Protein AF-A0A8T4D4K8-F1 (afdb_monomer_lite)

Foldseek 3Di:
DVVVVVVVVVVVVVVVPPPPVVVVVVVVVVVVVVVVVVVVVLVVLLVVLLVVLVVVCVVVVDNVVSVVSSVVSSVVSVVVVD

Structure (mmCIF, N/CA/C/O backbone):
data_AF-A0A8T4D4K8-F1
#
_entry.id   AF-A0A8T4D4K8-F1
#
loop_
_atom_site.group_PDB
_atom_site.id
_atom_site.type_symbol
_atom_site.label_atom_id
_atom_site.label_alt_id
_atom_site.label_comp_id
_atom_site.label_asym_id
_atom_site.label_entity_id
_atom_site.label_seq_id
_atom_site.pdbx_PDB_ins_code
_atom_site.Cartn_x
_atom_site.Cartn_y
_atom_site.Cartn_z
_atom_site.occupancy
_atom_site.B_iso_or_equiv
_atom_site.auth_seq_id
_atom_site.auth_comp_id
_atom_site.auth_asym_id
_atom_site.auth_atom_id
_atom_site.pdbx_PDB_model_num
ATOM 1 N N . MET A 1 1 ? 34.005 8.131 -51.745 1.00 69.19 1 MET A N 1
ATOM 2 C CA . MET A 1 1 ? 33.805 8.658 -50.373 1.00 69.19 1 MET A CA 1
ATOM 3 C C . MET A 1 1 ? 32.332 8.560 -49.977 1.00 69.19 1 MET A C 1
ATOM 5 O O . MET A 1 1 ? 32.042 8.271 -48.826 1.00 69.19 1 MET A O 1
ATOM 9 N N . ASP A 1 2 ? 31.420 8.689 -50.943 1.00 84.12 2 ASP A N 1
ATOM 10 C CA . ASP A 1 2 ? 29.961 8.636 -50.757 1.00 84.12 2 ASP A CA 1
ATOM 11 C C . ASP A 1 2 ? 29.419 7.252 -50.356 1.00 84.12 2 ASP A C 1
ATOM 13 O O . ASP A 1 2 ? 28.539 7.160 -49.507 1.00 84.12 2 ASP A O 1
ATOM 17 N N . GLU A 1 3 ? 29.992 6.162 -50.878 1.00 90.19 3 GLU A N 1
ATOM 18 C CA . GLU A 1 3 ? 29.598 4.789 -50.504 1.00 90.19 3 GLU A CA 1
ATOM 19 C C . GLU A 1 3 ? 29.891 4.464 -49.030 1.00 90.19 3 GLU A C 1
ATOM 21 O O . GLU A 1 3 ? 29.110 3.785 -48.365 1.00 90.19 3 GLU A O 1
ATOM 26 N N . LEU A 1 4 ? 30.994 4.995 -48.491 1.00 85.88 4 LEU A N 1
ATOM 27 C CA . LEU A 1 4 ? 31.365 4.838 -47.083 1.00 85.88 4 LEU A CA 1
ATOM 28 C C . LEU A 1 4 ? 30.348 5.564 -46.188 1.00 85.88 4 LEU A C 1
ATOM 30 O O . LEU A 1 4 ? 29.874 5.008 -45.199 1.00 85.88 4 LEU A O 1
ATOM 34 N N . LEU A 1 5 ? 29.956 6.783 -46.572 1.00 86.38 5 LEU A N 1
ATOM 35 C CA . LEU A 1 5 ? 28.929 7.545 -45.862 1.00 86.38 5 LEU A CA 1
ATOM 36 C C . LEU A 1 5 ? 27.579 6.816 -45.878 1.00 86.38 5 LEU A C 1
ATOM 38 O O . LEU A 1 5 ? 26.940 6.718 -44.833 1.00 86.38 5 LEU A O 1
ATOM 42 N N . ALA A 1 6 ? 27.177 6.240 -47.015 1.00 88.56 6 ALA A N 1
ATOM 43 C CA . ALA A 1 6 ? 25.951 5.446 -47.115 1.00 88.56 6 ALA A CA 1
ATOM 44 C C . ALA A 1 6 ? 25.962 4.235 -46.165 1.00 88.56 6 ALA A C 1
ATOM 46 O O . ALA A 1 6 ? 24.954 3.947 -45.519 1.00 88.56 6 ALA A O 1
ATOM 47 N N . LEU A 1 7 ? 27.111 3.570 -46.020 1.00 88.06 7 LEU A N 1
ATOM 48 C CA . LEU A 1 7 ? 27.275 2.437 -45.108 1.00 88.06 7 LEU A CA 1
ATOM 49 C C . LEU A 1 7 ? 27.175 2.874 -43.636 1.00 88.06 7 LEU A C 1
ATOM 51 O O . LEU A 1 7 ? 26.526 2.198 -42.841 1.00 88.06 7 LEU A O 1
ATOM 55 N N . ILE A 1 8 ? 27.727 4.037 -43.278 1.00 87.44 8 ILE A N 1
ATOM 56 C CA . ILE A 1 8 ? 27.608 4.608 -41.925 1.00 87.44 8 ILE A CA 1
ATOM 57 C C . ILE A 1 8 ? 26.151 4.948 -41.589 1.00 87.44 8 ILE A C 1
ATOM 59 O O . ILE A 1 8 ? 25.680 4.592 -40.509 1.00 87.44 8 ILE A O 1
ATOM 63 N N . TYR A 1 9 ? 25.419 5.591 -42.505 1.00 86.25 9 TYR A N 1
ATOM 64 C CA . TYR A 1 9 ? 24.003 5.911 -42.291 1.00 86.25 9 TYR A CA 1
ATOM 65 C C . TYR A 1 9 ? 23.128 4.654 -42.211 1.00 86.25 9 TYR A C 1
ATOM 67 O O . TYR A 1 9 ? 22.224 4.600 -41.379 1.00 86.25 9 TYR A O 1
ATOM 75 N N . ALA A 1 10 ? 23.421 3.626 -43.013 1.00 86.19 10 ALA A N 1
ATOM 76 C CA . ALA A 1 10 ? 22.721 2.344 -42.946 1.00 86.19 10 ALA A CA 1
ATOM 77 C C . ALA A 1 10 ? 22.940 1.641 -41.598 1.00 86.19 10 ALA A C 1
ATOM 79 O O . ALA A 1 10 ? 21.990 1.133 -41.011 1.00 86.19 10 ALA A O 1
ATOM 80 N N . VAL A 1 11 ? 24.169 1.656 -41.073 1.00 83.38 11 VAL A N 1
ATOM 81 C CA . VAL A 1 11 ? 24.486 1.084 -39.757 1.00 83.38 11 VAL A CA 1
ATOM 82 C C . VAL A 1 11 ? 23.801 1.867 -38.632 1.00 83.38 11 VAL A C 1
ATOM 84 O O . VAL A 1 11 ? 23.196 1.252 -37.759 1.00 83.38 11 VAL A O 1
ATOM 87 N N . LEU A 1 12 ? 23.821 3.203 -38.669 1.00 81.31 12 LEU A N 1
ATOM 88 C CA . LEU A 1 12 ? 23.128 4.053 -37.688 1.00 81.31 12 LEU A CA 1
ATOM 89 C C . LEU A 1 12 ? 21.606 3.840 -37.680 1.00 81.31 12 LEU A C 1
ATOM 91 O O . LEU A 1 12 ? 21.019 3.737 -36.605 1.00 81.31 12 LEU A O 1
ATOM 95 N N . GLY A 1 13 ? 20.974 3.700 -38.851 1.00 78.56 13 GLY A N 1
ATOM 96 C CA . GLY A 1 13 ? 19.529 3.461 -38.958 1.00 78.56 13 GLY A CA 1
ATOM 97 C C . GLY A 1 13 ? 19.066 2.134 -38.341 1.00 78.56 13 GLY A C 1
ATOM 98 O O . GLY A 1 13 ? 17.944 2.038 -37.844 1.00 78.56 13 GLY A O 1
ATOM 99 N N . ILE A 1 14 ? 19.937 1.119 -38.297 1.00 75.62 14 ILE A N 1
ATOM 100 C CA . ILE A 1 14 ? 19.643 -0.162 -37.631 1.00 75.62 14 ILE A CA 1
ATOM 101 C C . ILE A 1 14 ? 19.540 0.024 -36.109 1.00 75.62 14 ILE A C 1
ATOM 103 O O . ILE A 1 14 ? 18.694 -0.601 -35.472 1.00 75.62 14 ILE A O 1
ATOM 107 N N . PHE A 1 15 ? 20.353 0.903 -35.516 1.00 68.50 15 PHE A N 1
ATOM 108 C CA . PHE A 1 15 ? 20.324 1.160 -34.072 1.00 68.50 15 PHE A CA 1
ATOM 109 C C . PHE A 1 15 ? 19.109 1.988 -33.635 1.00 68.50 15 PHE A C 1
ATOM 111 O O . PHE A 1 15 ? 18.582 1.750 -32.549 1.00 68.50 15 PHE A O 1
ATOM 118 N N . ASP A 1 16 ? 18.620 2.885 -34.495 1.00 73.56 16 ASP A N 1
ATOM 119 C CA . ASP A 1 16 ? 17.393 3.669 -34.267 1.00 73.56 16 ASP A CA 1
ATOM 120 C C . ASP A 1 16 ? 16.115 2.808 -34.347 1.00 73.56 16 ASP A C 1
ATOM 122 O O . ASP A 1 16 ? 15.053 3.186 -33.858 1.00 73.56 16 ASP A O 1
ATOM 126 N N . SER A 1 17 ? 16.223 1.611 -34.937 1.00 68.06 17 SER A N 1
ATOM 127 C CA . SER A 1 17 ? 15.119 0.656 -35.090 1.00 68.06 17 SER A CA 1
ATOM 128 C C . SER A 1 17 ? 14.836 -0.165 -33.827 1.00 68.06 17 SER A C 1
ATOM 130 O O . SER A 1 17 ? 13.855 -0.907 -33.800 1.00 68.06 17 SER A O 1
ATOM 132 N N . ILE A 1 18 ? 15.678 -0.081 -32.789 1.00 71.44 18 ILE A N 1
ATOM 133 C CA . ILE A 1 18 ? 15.397 -0.717 -31.498 1.00 71.44 18 ILE A CA 1
ATOM 134 C C . ILE A 1 18 ? 14.376 0.158 -30.765 1.00 71.44 18 ILE A C 1
ATOM 136 O O . ILE A 1 18 ? 14.720 1.280 -30.385 1.00 71.44 18 ILE A O 1
ATOM 140 N N . PRO A 1 19 ? 13.139 -0.318 -30.525 1.00 72.00 19 PRO A N 1
ATOM 141 C CA . PRO A 1 19 ? 12.120 0.468 -29.845 1.00 72.00 19 PRO A CA 1
ATOM 142 C C . PRO A 1 19 ? 12.485 0.600 -28.362 1.00 72.00 19 PRO A C 1
ATOM 144 O O . PRO A 1 19 ? 12.033 -0.151 -27.502 1.00 72.00 19 PRO A O 1
ATOM 147 N N . GLN A 1 20 ? 13.326 1.585 -28.043 1.00 74.56 20 GLN A N 1
ATOM 148 C CA . GLN A 1 20 ? 13.712 1.934 -26.670 1.00 74.56 20 GLN A CA 1
ATOM 149 C C . GLN A 1 20 ? 12.480 2.225 -25.797 1.00 74.56 20 GLN A C 1
ATOM 151 O O . GLN A 1 20 ? 12.492 1.992 -24.589 1.00 74.56 20 GLN A O 1
ATOM 156 N N . ILE A 1 21 ? 11.393 2.669 -26.434 1.00 79.56 21 ILE A N 1
ATOM 157 C CA . ILE A 1 21 ? 10.084 2.909 -25.829 1.00 79.56 21 ILE A CA 1
ATOM 158 C C . ILE A 1 21 ? 9.521 1.639 -25.180 1.00 79.56 21 ILE A C 1
ATOM 160 O O . ILE A 1 21 ? 8.974 1.735 -24.085 1.00 79.56 21 ILE A O 1
ATOM 164 N N . ASP A 1 22 ? 9.702 0.460 -25.777 1.00 84.69 22 ASP A N 1
ATOM 165 C CA . ASP A 1 22 ? 9.120 -0.787 -25.261 1.00 84.69 22 ASP A CA 1
ATOM 166 C C . ASP A 1 22 ? 9.791 -1.220 -23.955 1.00 84.69 22 ASP A C 1
ATOM 168 O O . ASP A 1 22 ? 9.129 -1.634 -23.001 1.00 84.69 22 ASP A O 1
ATOM 172 N N . ILE A 1 23 ? 11.113 -1.061 -23.878 1.00 84.94 23 ILE A N 1
ATOM 173 C CA . ILE A 1 23 ? 11.894 -1.379 -22.678 1.00 84.94 23 ILE A CA 1
ATOM 174 C C . ILE A 1 23 ? 11.535 -0.406 -21.550 1.00 84.94 23 ILE A C 1
ATOM 176 O O . ILE A 1 23 ? 11.304 -0.825 -20.415 1.00 84.94 23 ILE A O 1
ATOM 180 N N . ILE A 1 24 ? 11.439 0.890 -21.860 1.00 88.00 24 ILE A N 1
ATOM 181 C CA . ILE A 1 24 ? 11.057 1.921 -20.886 1.00 88.00 24 ILE A CA 1
ATOM 182 C C . ILE A 1 24 ? 9.620 1.691 -20.399 1.00 88.00 24 ILE A C 1
ATOM 184 O O . ILE A 1 24 ? 9.369 1.723 -19.193 1.00 88.00 24 ILE A O 1
ATOM 188 N N . ALA A 1 25 ? 8.687 1.399 -21.307 1.00 88.62 25 ALA A N 1
ATOM 189 C CA . ALA A 1 25 ? 7.296 1.107 -20.976 1.00 88.62 25 ALA A CA 1
ATOM 190 C C . ALA A 1 25 ? 7.172 -0.127 -20.072 1.00 88.62 25 ALA A C 1
ATOM 192 O O . ALA A 1 25 ? 6.427 -0.095 -19.090 1.00 88.62 25 ALA A O 1
ATOM 193 N N . LEU A 1 26 ? 7.941 -1.186 -20.344 1.00 89.62 26 LEU A N 1
ATOM 194 C CA . LEU A 1 26 ? 7.967 -2.390 -19.516 1.00 89.62 26 LEU A CA 1
ATOM 195 C C . LEU A 1 26 ? 8.468 -2.094 -18.098 1.00 89.62 26 LEU A C 1
ATOM 197 O O . LEU A 1 26 ? 7.833 -2.508 -17.129 1.00 89.62 26 LEU A O 1
ATOM 201 N N . VAL A 1 27 ? 9.561 -1.340 -17.953 1.00 93.06 27 VAL A N 1
ATOM 202 C CA . VAL A 1 27 ? 10.104 -0.965 -16.635 1.00 93.06 27 VAL A CA 1
ATOM 203 C C . VAL A 1 27 ? 9.093 -0.141 -15.836 1.00 93.06 27 VAL A C 1
ATOM 205 O O . VAL A 1 27 ? 8.846 -0.433 -14.664 1.00 93.06 27 VAL A O 1
ATOM 208 N N . VAL A 1 28 ? 8.461 0.850 -16.468 1.00 94.44 28 VAL A N 1
ATOM 209 C CA . VAL A 1 28 ? 7.425 1.677 -15.830 1.00 94.44 28 VAL A CA 1
ATOM 210 C C . VAL A 1 28 ? 6.246 0.817 -15.373 1.00 94.44 28 VAL A C 1
ATOM 212 O O . VAL A 1 28 ? 5.788 0.951 -14.237 1.00 94.44 28 VAL A O 1
ATOM 215 N N . LEU A 1 29 ? 5.787 -0.110 -16.214 1.00 94.62 29 LEU A N 1
ATOM 216 C CA . LEU A 1 29 ? 4.658 -0.979 -15.894 1.00 94.62 29 LEU A CA 1
ATOM 217 C C . LEU A 1 29 ? 4.966 -1.935 -14.732 1.00 94.62 29 LEU A C 1
ATOM 219 O O . LEU A 1 29 ? 4.111 -2.147 -13.872 1.00 94.62 29 LEU A O 1
ATOM 223 N N . VAL A 1 30 ? 6.190 -2.462 -14.655 1.00 94.88 30 VAL A N 1
ATOM 224 C CA . VAL A 1 30 ? 6.641 -3.308 -13.535 1.00 94.88 30 VAL A CA 1
ATOM 225 C C . VAL A 1 30 ? 6.644 -2.528 -12.221 1.00 94.88 30 VAL A C 1
ATOM 227 O O . VAL A 1 30 ? 6.133 -3.024 -11.217 1.00 94.88 30 VAL A O 1
ATOM 230 N N . ILE A 1 31 ? 7.158 -1.295 -12.218 1.00 95.88 31 ILE A N 1
ATOM 231 C CA . ILE A 1 31 ? 7.167 -0.437 -11.022 1.00 95.88 31 ILE A CA 1
ATOM 232 C C . ILE A 1 31 ? 5.734 -0.163 -10.553 1.00 95.88 31 ILE A C 1
ATOM 234 O O . ILE A 1 31 ? 5.427 -0.330 -9.371 1.00 95.88 31 ILE A O 1
ATOM 238 N N . ILE A 1 32 ? 4.840 0.193 -11.478 1.00 95.69 32 ILE A N 1
ATOM 239 C CA . ILE A 1 32 ? 3.420 0.417 -11.180 1.00 95.69 32 ILE A CA 1
ATOM 240 C C . ILE A 1 32 ? 2.782 -0.854 -10.608 1.00 95.69 32 ILE A C 1
ATOM 242 O O . ILE A 1 32 ? 2.091 -0.789 -9.592 1.00 95.69 32 ILE A O 1
ATOM 246 N N . GLY A 1 33 ? 3.055 -2.017 -11.204 1.00 93.69 33 GLY A N 1
ATOM 247 C CA . GLY A 1 33 ? 2.567 -3.305 -10.714 1.00 93.69 33 GLY A CA 1
ATOM 248 C C . GLY A 1 33 ? 3.003 -3.590 -9.276 1.00 93.69 33 GLY A C 1
ATOM 249 O O . GLY A 1 33 ? 2.173 -3.957 -8.444 1.00 93.69 33 GLY A O 1
ATOM 250 N N . ILE A 1 34 ? 4.276 -3.354 -8.946 1.00 94.62 34 ILE A N 1
ATOM 251 C CA . ILE A 1 34 ? 4.803 -3.53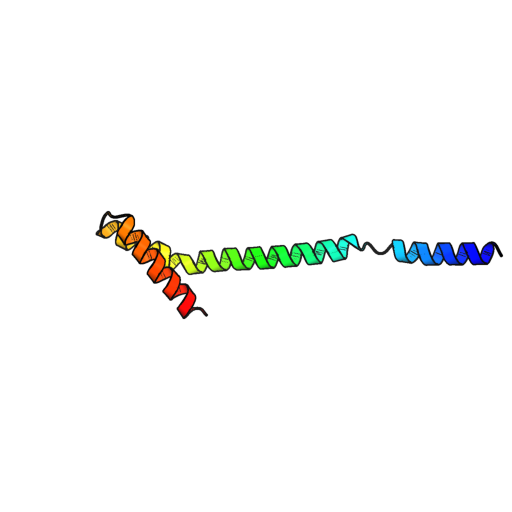3 -7.583 1.00 94.62 34 ILE A CA 1
ATOM 252 C C . ILE A 1 34 ? 4.101 -2.594 -6.596 1.00 94.62 34 ILE A C 1
ATOM 254 O O . ILE A 1 34 ? 3.679 -3.040 -5.527 1.00 94.62 34 ILE A O 1
ATOM 258 N N . ILE A 1 35 ? 3.928 -1.318 -6.953 1.00 93.81 35 ILE A N 1
ATOM 259 C CA . ILE A 1 35 ? 3.224 -0.337 -6.114 1.00 93.81 35 ILE A CA 1
ATOM 260 C C . ILE A 1 35 ? 1.791 -0.810 -5.841 1.00 93.81 35 ILE A C 1
ATOM 262 O O . ILE A 1 35 ? 1.379 -0.883 -4.684 1.00 93.81 35 ILE A O 1
ATOM 266 N N . ILE A 1 36 ? 1.051 -1.206 -6.879 1.00 93.06 36 ILE A N 1
ATOM 267 C CA . ILE A 1 36 ? -0.330 -1.693 -6.748 1.00 93.06 36 ILE A CA 1
ATOM 268 C C . ILE A 1 36 ? -0.398 -2.918 -5.825 1.00 93.06 36 ILE A C 1
ATOM 270 O O . ILE A 1 36 ? -1.236 -2.961 -4.923 1.00 93.06 36 ILE A O 1
ATOM 274 N N . ILE A 1 37 ? 0.503 -3.890 -5.996 1.00 90.19 37 ILE A N 1
ATOM 275 C CA . ILE A 1 37 ? 0.552 -5.093 -5.150 1.00 90.19 37 ILE A CA 1
ATOM 276 C C . ILE A 1 37 ? 0.800 -4.718 -3.684 1.00 90.19 37 ILE A C 1
ATOM 278 O O . ILE A 1 37 ? 0.139 -5.262 -2.796 1.00 90.19 37 ILE A O 1
ATOM 282 N N . LEU A 1 38 ? 1.713 -3.781 -3.411 1.00 86.94 38 LEU A N 1
ATOM 283 C CA . LEU A 1 38 ? 1.986 -3.315 -2.050 1.00 86.94 38 LEU A CA 1
ATOM 284 C C . LEU A 1 38 ? 0.770 -2.622 -1.421 1.00 86.94 38 LEU A C 1
ATOM 286 O O . LEU A 1 38 ? 0.447 -2.914 -0.268 1.00 86.94 38 LEU A O 1
ATOM 290 N N . LEU A 1 39 ? 0.059 -1.773 -2.170 1.00 86.38 39 LEU A N 1
ATOM 291 C CA . LEU A 1 39 ? -1.157 -1.106 -1.688 1.00 86.38 39 LEU A CA 1
ATOM 292 C C . LEU A 1 39 ? -2.268 -2.111 -1.354 1.00 86.38 39 LEU A C 1
ATOM 294 O O . LEU A 1 39 ? -2.860 -2.048 -0.275 1.00 86.38 39 LEU A O 1
ATOM 298 N N . ILE A 1 40 ? -2.532 -3.067 -2.249 1.00 88.38 40 ILE A N 1
ATOM 299 C CA . ILE A 1 40 ? -3.560 -4.098 -2.033 1.00 88.38 40 ILE A CA 1
ATOM 300 C C . ILE A 1 40 ? -3.190 -4.973 -0.833 1.00 88.38 40 ILE A C 1
ATOM 302 O O . ILE A 1 40 ? -4.032 -5.262 0.019 1.00 88.38 40 ILE A O 1
ATOM 306 N N . ARG A 1 41 ? -1.918 -5.370 -0.719 1.00 84.56 41 ARG A N 1
ATOM 307 C CA . ARG A 1 41 ? -1.434 -6.181 0.403 1.00 84.56 41 ARG A CA 1
ATOM 308 C C . ARG A 1 41 ? -1.612 -5.460 1.736 1.00 84.56 41 ARG A C 1
ATOM 310 O O . ARG A 1 41 ? -1.994 -6.106 2.711 1.00 84.56 41 ARG A O 1
ATOM 317 N N . LEU A 1 42 ? -1.380 -4.148 1.776 1.00 82.38 42 LEU A N 1
ATOM 318 C CA . LEU A 1 42 ? -1.604 -3.335 2.968 1.00 82.38 42 LEU A CA 1
ATOM 319 C C . LEU A 1 42 ? -3.090 -3.310 3.353 1.00 82.38 42 LEU A C 1
ATOM 321 O O . LEU A 1 42 ? -3.420 -3.590 4.503 1.00 82.38 42 LEU A O 1
ATOM 325 N N . LEU A 1 43 ? -3.991 -3.081 2.392 1.00 82.81 43 LEU A N 1
ATOM 326 C CA . LEU A 1 43 ? -5.440 -3.102 2.635 1.00 82.81 43 LEU A CA 1
ATOM 327 C C . LEU A 1 43 ? -5.918 -4.445 3.208 1.00 82.81 43 LEU A C 1
ATOM 329 O O . LEU A 1 43 ? -6.693 -4.458 4.162 1.00 82.81 43 LEU A O 1
ATOM 333 N N . ILE A 1 44 ? -5.409 -5.571 2.698 1.00 83.38 44 ILE A N 1
ATOM 334 C CA . ILE A 1 44 ? -5.768 -6.911 3.198 1.00 83.38 44 ILE A CA 1
ATOM 335 C C . ILE A 1 44 ? -5.307 -7.115 4.653 1.00 83.38 44 ILE A C 1
ATOM 337 O O . ILE A 1 44 ? -6.004 -7.747 5.445 1.00 83.38 44 ILE A O 1
ATOM 341 N N . ILE A 1 45 ? -4.150 -6.569 5.037 1.00 83.12 45 ILE A N 1
ATOM 342 C CA . ILE A 1 45 ? -3.621 -6.655 6.413 1.00 83.12 45 ILE A CA 1
ATOM 343 C C . ILE A 1 45 ? -4.435 -5.799 7.392 1.00 83.12 45 ILE A C 1
ATOM 345 O O . ILE A 1 45 ? -4.512 -6.124 8.581 1.00 83.12 45 ILE A O 1
ATOM 349 N N . LEU A 1 46 ? -5.066 -4.733 6.901 1.00 86.06 46 LEU A N 1
ATOM 350 C CA . LEU A 1 46 ? -5.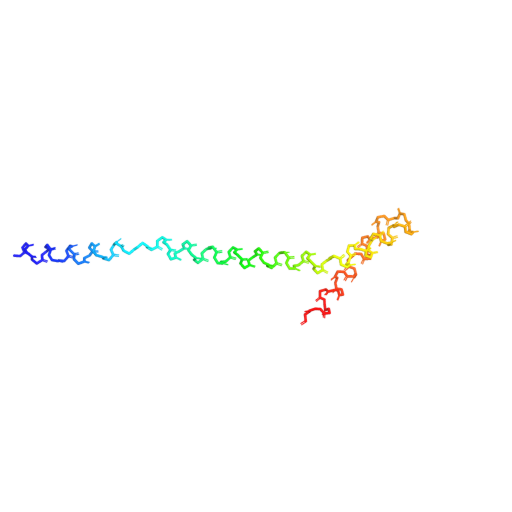921 -3.858 7.699 1.00 86.06 46 LEU A CA 1
ATOM 351 C C . LEU A 1 46 ? -7.320 -4.440 7.940 1.00 86.06 46 LEU A C 1
ATOM 353 O O . LEU A 1 46 ? -7.982 -3.994 8.872 1.00 86.06 46 LEU A O 1
ATOM 357 N N . ILE A 1 47 ? -7.760 -5.454 7.184 1.00 89.19 47 ILE A N 1
ATOM 358 C CA . ILE A 1 47 ? -9.071 -6.108 7.372 1.00 89.19 47 ILE A CA 1
ATOM 359 C C . ILE A 1 47 ? -9.338 -6.484 8.844 1.00 89.19 47 ILE A C 1
ATOM 361 O O . ILE A 1 47 ? -10.357 -6.042 9.375 1.00 89.19 47 ILE A O 1
ATOM 365 N N . PRO A 1 48 ? -8.462 -7.222 9.560 1.00 85.38 48 PRO A N 1
ATOM 366 C CA . PRO A 1 48 ? -8.687 -7.534 10.974 1.00 85.38 48 PRO A CA 1
ATOM 367 C C . PRO A 1 48 ? -8.771 -6.288 11.870 1.00 85.38 48 PRO A C 1
ATOM 369 O O . PRO A 1 48 ? -9.540 -6.285 12.828 1.00 85.38 48 PRO A O 1
ATOM 372 N N . ALA A 1 49 ? -8.034 -5.218 11.554 1.00 90.81 49 ALA A N 1
ATOM 373 C CA . ALA A 1 49 ? -8.104 -3.962 12.301 1.00 90.81 49 ALA A CA 1
ATOM 374 C C . ALA A 1 49 ? -9.445 -3.251 12.102 1.00 90.81 49 ALA A C 1
ATOM 376 O O . ALA A 1 49 ? -10.047 -2.799 13.075 1.00 90.81 49 ALA A O 1
ATOM 377 N N . VAL A 1 50 ? -9.943 -3.205 10.863 1.00 90.12 50 VAL A N 1
ATOM 378 C CA . VAL A 1 50 ? -11.267 -2.650 10.549 1.00 90.12 50 VAL A CA 1
ATOM 379 C C . VAL A 1 50 ? -12.358 -3.456 11.245 1.00 90.12 50 VAL A C 1
ATOM 381 O O . VAL A 1 50 ? -13.237 -2.866 11.864 1.00 90.12 50 VAL A O 1
ATOM 384 N N . LEU A 1 51 ? -12.282 -4.790 11.208 1.00 92.19 51 LEU A N 1
ATOM 385 C CA . LEU A 1 51 ? -13.256 -5.653 11.878 1.00 92.19 51 LEU A CA 1
ATOM 386 C C . LEU A 1 51 ? -13.302 -5.390 13.387 1.00 92.19 51 LEU A C 1
ATOM 388 O O . LEU A 1 51 ? -14.384 -5.185 13.930 1.00 92.19 51 LEU A O 1
ATOM 392 N N . LEU A 1 52 ? -12.150 -5.333 14.064 1.00 92.88 52 LEU A N 1
ATOM 393 C CA . LEU A 1 52 ? -12.111 -5.057 15.50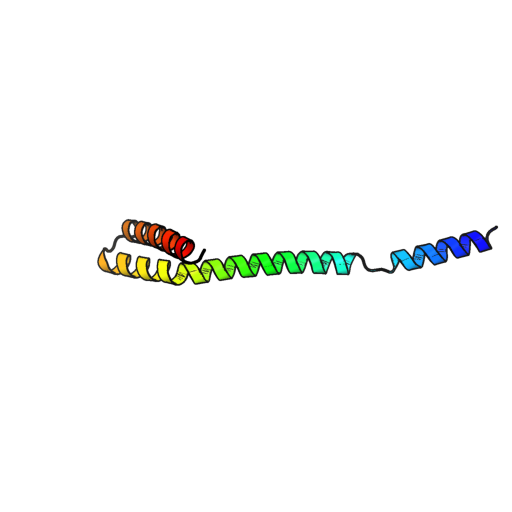5 1.00 92.88 52 LEU A CA 1
ATOM 394 C C . LEU A 1 52 ? -12.584 -3.639 15.849 1.00 92.88 52 LEU A C 1
ATOM 396 O O . LEU A 1 52 ? -13.282 -3.457 16.845 1.00 92.88 52 LEU A O 1
ATOM 400 N N . ALA A 1 53 ? -12.270 -2.643 15.021 1.00 92.81 53 ALA A N 1
ATOM 401 C CA . ALA A 1 53 ? -12.778 -1.285 15.196 1.00 92.81 53 ALA A CA 1
ATOM 402 C C . ALA A 1 53 ? -14.306 -1.220 15.078 1.00 92.81 53 ALA A C 1
ATOM 404 O O . ALA A 1 53 ? -14.958 -0.538 15.866 1.00 92.81 53 ALA A O 1
ATOM 405 N N . LEU A 1 54 ? -14.877 -1.972 14.136 1.00 92.31 54 LEU A N 1
ATOM 406 C CA . LEU A 1 54 ? -16.322 -2.076 13.935 1.00 92.31 54 LEU A CA 1
ATOM 407 C C . LEU A 1 54 ? -16.998 -2.751 15.135 1.00 92.31 54 LEU A C 1
ATOM 409 O O . LEU A 1 54 ? -18.033 -2.280 15.600 1.00 92.31 54 LEU A O 1
ATOM 413 N N . VAL A 1 55 ? -16.372 -3.791 15.694 1.00 93.94 55 VAL A N 1
ATOM 414 C CA . VAL A 1 55 ? -16.825 -4.433 16.937 1.00 93.94 55 VAL A CA 1
ATOM 415 C C . VAL A 1 55 ? -16.822 -3.434 18.098 1.00 93.94 55 VAL A C 1
ATOM 417 O O . VAL A 1 55 ? -17.828 -3.300 18.790 1.00 93.94 55 VAL A O 1
ATOM 420 N N . VAL A 1 56 ? -15.736 -2.680 18.302 1.00 93.50 56 VAL A N 1
ATOM 421 C CA . VAL A 1 56 ? -15.672 -1.683 19.385 1.00 93.50 56 VAL A CA 1
ATOM 422 C C . VAL A 1 56 ? -16.690 -0.570 19.183 1.00 93.50 56 VAL A C 1
ATOM 424 O O . VAL A 1 56 ? -17.366 -0.200 20.142 1.00 93.50 56 VAL A O 1
ATOM 427 N N . TRP A 1 57 ? -16.847 -0.071 17.956 1.00 93.94 57 TRP A N 1
ATOM 428 C CA . TRP A 1 57 ? -17.876 0.913 17.629 1.00 93.94 57 TRP A CA 1
ATOM 429 C C . TRP A 1 57 ? -19.276 0.399 17.971 1.00 93.94 57 TRP A C 1
ATOM 431 O O . TRP A 1 57 ? -20.048 1.123 18.592 1.00 93.94 57 TRP A O 1
ATOM 441 N N . PHE A 1 58 ? -19.580 -0.857 17.637 1.00 92.62 58 PHE A N 1
ATOM 442 C CA . PHE A 1 58 ? -20.873 -1.471 17.933 1.00 92.62 58 PHE A CA 1
ATOM 443 C C . PHE A 1 58 ? -21.159 -1.538 19.441 1.00 92.62 58 PHE A C 1
ATOM 445 O O . PHE A 1 58 ? -22.284 -1.283 19.862 1.00 92.62 58 PHE A O 1
ATOM 452 N N . PHE A 1 59 ? -20.147 -1.821 20.267 1.00 91.88 59 PHE A N 1
ATOM 453 C CA . PHE A 1 59 ? -20.311 -1.904 21.724 1.00 91.88 59 PHE A CA 1
ATOM 454 C C . PHE A 1 59 ? -20.268 -0.552 22.449 1.00 91.88 59 PHE A C 1
ATOM 456 O O . PHE A 1 59 ? -20.959 -0.377 23.448 1.00 91.88 59 PHE A O 1
ATOM 463 N N . THR A 1 60 ? -19.452 0.398 21.989 1.00 92.06 60 THR A N 1
ATOM 464 C CA . THR A 1 60 ? -19.277 1.703 22.663 1.00 92.06 60 THR A CA 1
ATOM 465 C C . THR A 1 60 ? -20.124 2.823 22.068 1.00 92.06 60 THR A C 1
ATOM 467 O O . THR A 1 60 ? -20.265 3.870 22.694 1.00 92.06 60 THR A O 1
ATOM 470 N N . GLY A 1 61 ? -20.641 2.658 20.848 1.00 90.56 61 GLY A N 1
ATOM 471 C CA . GLY A 1 61 ? -21.343 3.700 20.091 1.00 90.56 61 GLY A CA 1
ATOM 472 C C . GLY A 1 61 ? -20.465 4.893 19.688 1.00 90.56 61 GLY A C 1
ATOM 473 O O . GLY A 1 61 ? -20.954 5.842 19.080 1.00 90.56 61 GLY A O 1
ATOM 474 N N . SER A 1 62 ? -19.168 4.873 20.012 1.00 89.62 62 SER A N 1
ATOM 475 C CA . SER A 1 62 ? -18.263 6.009 19.842 1.00 89.62 62 SER A CA 1
ATOM 476 C C . SER A 1 62 ? -17.256 5.757 18.731 1.00 89.62 62 SER A C 1
ATOM 478 O O . SER A 1 62 ? -16.414 4.860 18.805 1.00 89.62 62 SER A O 1
ATOM 480 N N . LEU A 1 63 ? -17.308 6.610 17.708 1.00 88.75 63 LEU A N 1
ATOM 481 C CA . LEU A 1 63 ? -16.352 6.603 16.598 1.00 88.75 63 LEU A CA 1
ATOM 482 C C . LEU A 1 63 ? -14.923 6.910 17.064 1.00 88.75 63 LEU A C 1
ATOM 484 O O . LEU A 1 63 ? -13.963 6.434 16.463 1.00 88.75 63 LEU A O 1
ATOM 488 N N . PHE A 1 64 ? -14.774 7.666 18.155 1.00 91.50 64 PHE A N 1
ATOM 489 C CA . PHE A 1 64 ? -13.466 8.016 18.699 1.00 91.50 64 PHE A CA 1
ATOM 490 C C . PHE A 1 64 ? -12.748 6.786 19.273 1.00 91.50 64 PHE A C 1
ATOM 492 O O . PHE A 1 64 ? -11.603 6.514 18.916 1.00 91.50 64 PHE A O 1
ATOM 499 N N . TRP A 1 65 ? -13.444 5.988 20.091 1.00 90.31 65 TRP A N 1
ATOM 500 C CA . TRP A 1 65 ? -12.889 4.751 20.654 1.00 90.31 65 TRP A CA 1
ATOM 501 C C . TRP A 1 65 ? -12.628 3.694 19.577 1.00 90.31 65 TRP A C 1
ATOM 503 O O . TRP A 1 65 ? -11.582 3.050 19.596 1.00 90.31 65 TRP A O 1
ATOM 513 N N . ALA A 1 66 ? -13.513 3.586 18.584 1.00 92.56 66 ALA A N 1
ATOM 514 C CA . ALA A 1 66 ? -13.307 2.722 17.424 1.00 92.56 66 ALA A CA 1
ATOM 515 C C . ALA A 1 66 ? -12.057 3.103 16.614 1.00 92.56 66 ALA A C 1
ATOM 517 O O . ALA A 1 66 ? -11.288 2.228 16.219 1.00 92.56 66 ALA A O 1
ATOM 518 N N . GLY A 1 67 ? -11.818 4.403 16.410 1.00 90.38 67 GLY A N 1
ATOM 519 C CA . GLY A 1 67 ? -10.622 4.911 15.737 1.00 90.38 67 GLY A CA 1
ATOM 520 C C . GLY A 1 67 ? -9.332 4.595 16.497 1.00 90.38 67 GLY A C 1
ATOM 521 O O . GLY A 1 67 ? -8.351 4.167 15.889 1.00 90.38 67 GLY A O 1
ATOM 522 N N . ILE A 1 68 ? -9.341 4.726 17.828 1.00 93.56 68 ILE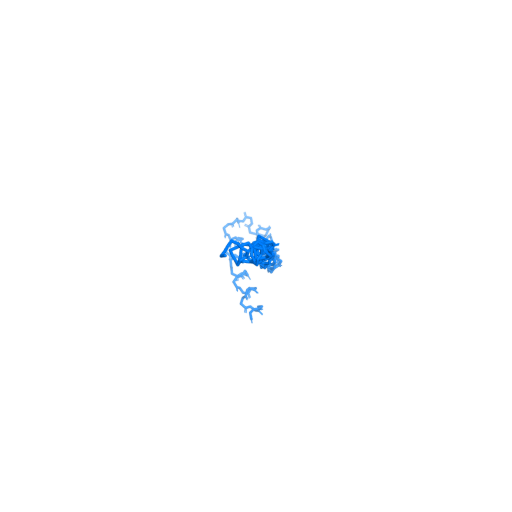 A N 1
ATOM 523 C CA . ILE A 1 68 ? -8.200 4.334 18.672 1.00 93.56 68 ILE A CA 1
ATOM 524 C C . ILE A 1 68 ? -7.936 2.830 18.542 1.00 93.56 68 ILE A C 1
ATOM 526 O O . ILE A 1 68 ? -6.796 2.425 18.319 1.00 93.56 68 ILE A O 1
ATOM 530 N N . THR A 1 69 ? -8.974 1.993 18.621 1.00 93.44 69 THR A N 1
ATOM 531 C CA . THR A 1 69 ? -8.825 0.542 18.441 1.00 93.44 69 THR A CA 1
ATOM 532 C C . THR A 1 69 ? -8.301 0.196 17.051 1.00 93.44 69 THR A C 1
ATOM 534 O O . THR A 1 69 ? -7.387 -0.619 16.946 1.00 93.44 69 THR A O 1
ATOM 537 N N . PHE A 1 70 ? -8.815 0.832 15.995 1.00 93.56 70 PHE A N 1
ATOM 538 C CA . PHE A 1 70 ? -8.314 0.654 14.633 1.00 93.56 70 PHE A CA 1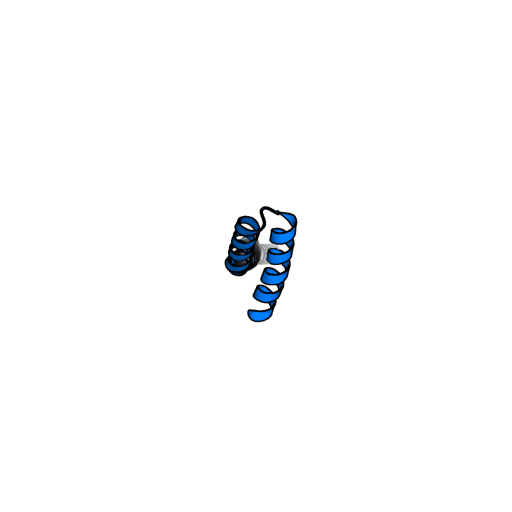
ATOM 539 C C . PHE A 1 70 ? -6.815 0.945 14.550 1.00 93.56 70 PHE A C 1
ATOM 541 O O . PHE A 1 70 ? -6.069 0.114 14.045 1.00 93.56 70 PHE A O 1
ATOM 548 N N . LEU A 1 71 ? -6.366 2.085 15.083 1.00 91.62 71 LEU A N 1
ATOM 549 C CA . LEU A 1 71 ? -4.958 2.490 15.066 1.00 91.62 71 LEU A CA 1
ATOM 550 C C . LEU A 1 71 ? -4.060 1.501 15.813 1.00 91.62 71 LEU A C 1
ATOM 552 O O . LEU A 1 71 ? -3.044 1.068 15.272 1.00 91.62 71 LEU A O 1
ATOM 556 N N . VAL A 1 72 ? -4.444 1.113 17.031 1.00 92.94 72 VAL A N 1
ATOM 557 C CA . VAL A 1 72 ? -3.662 0.180 17.858 1.00 92.94 72 VAL A CA 1
ATOM 558 C C . VAL A 1 72 ? -3.584 -1.197 17.198 1.00 92.94 72 VAL A C 1
ATOM 560 O O . VAL A 1 72 ? -2.500 -1.769 17.084 1.00 92.94 72 VAL A O 1
ATOM 563 N N . VAL A 1 73 ? -4.709 -1.727 16.711 1.00 91.38 73 VAL A N 1
ATOM 564 C CA . VAL A 1 73 ? -4.741 -3.035 16.042 1.00 91.38 73 VAL A CA 1
ATOM 565 C C . VAL A 1 73 ? -4.034 -2.981 14.690 1.00 91.38 73 VAL A C 1
ATOM 567 O O . VAL A 1 73 ? -3.348 -3.936 14.342 1.00 91.38 73 VAL A O 1
ATOM 570 N N . ALA A 1 74 ? -4.147 -1.889 13.931 1.00 89.44 74 ALA A N 1
ATOM 571 C CA . ALA A 1 74 ? -3.424 -1.717 12.674 1.00 89.44 74 ALA A CA 1
ATOM 572 C C . ALA A 1 74 ? -1.911 -1.711 12.912 1.00 89.44 74 ALA A C 1
ATOM 574 O O . ALA A 1 74 ? -1.191 -2.444 12.236 1.00 89.44 74 ALA A O 1
ATOM 575 N N . ALA A 1 75 ? -1.435 -0.971 13.919 1.00 89.12 75 ALA A N 1
ATOM 576 C CA . ALA A 1 75 ? -0.028 -0.971 14.308 1.00 89.12 75 ALA A CA 1
ATOM 577 C C . ALA A 1 75 ? 0.450 -2.375 14.719 1.00 89.12 75 ALA A C 1
ATOM 579 O O . ALA A 1 75 ? 1.483 -2.837 14.238 1.00 89.12 75 ALA A O 1
ATOM 580 N N . LEU A 1 76 ? -0.326 -3.096 15.537 1.00 86.69 76 LEU A N 1
ATOM 581 C CA . LEU A 1 76 ? -0.012 -4.474 15.939 1.00 86.69 76 LEU A CA 1
ATOM 582 C C . LEU A 1 76 ? -0.060 -5.470 14.767 1.00 86.69 76 LEU A C 1
ATOM 584 O O . LEU A 1 76 ? 0.766 -6.377 14.701 1.00 86.69 76 LEU A O 1
ATOM 588 N N . SER A 1 77 ? -1.010 -5.317 13.842 1.00 84.06 77 SER A N 1
ATOM 589 C CA . SER A 1 77 ? -1.175 -6.182 12.664 1.00 84.06 77 SER A CA 1
ATOM 590 C C . SER A 1 77 ? -0.015 -6.015 11.684 1.00 84.06 77 SER A C 1
ATOM 592 O O . SER A 1 77 ? 0.489 -7.003 11.148 1.00 84.06 77 SER A O 1
ATOM 594 N N . VAL A 1 78 ? 0.459 -4.779 11.499 1.00 82.06 78 VAL A N 1
ATOM 595 C CA . VAL A 1 78 ? 1.666 -4.491 10.715 1.00 82.06 78 VAL A CA 1
ATOM 596 C C . VAL A 1 78 ? 2.904 -5.034 11.429 1.00 82.06 78 VAL A C 1
ATOM 598 O O . VAL A 1 78 ? 3.696 -5.729 10.802 1.00 82.06 78 VAL A O 1
ATOM 601 N N . LEU A 1 79 ? 3.039 -4.798 12.740 1.00 83.00 79 LEU A N 1
ATOM 602 C CA . LEU A 1 79 ? 4.193 -5.246 13.524 1.00 83.00 79 LEU A CA 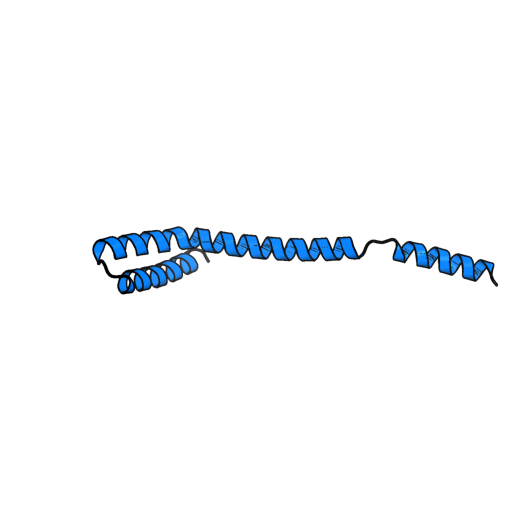1
ATOM 603 C C . LEU A 1 79 ? 4.334 -6.773 13.572 1.00 83.00 79 LEU A C 1
ATOM 605 O O . LEU A 1 79 ? 5.441 -7.278 13.472 1.00 83.00 79 LEU A O 1
ATOM 609 N N . LYS A 1 80 ? 3.233 -7.521 13.714 1.00 74.50 80 LYS A N 1
ATOM 610 C CA . LYS A 1 80 ? 3.267 -8.994 13.790 1.00 74.50 80 LYS A CA 1
ATOM 611 C C . LYS A 1 80 ? 3.559 -9.660 12.438 1.00 74.50 80 LYS A C 1
ATOM 613 O O . LYS A 1 80 ? 3.857 -10.851 12.395 1.00 74.50 80 LYS A O 1
ATOM 618 N N . LYS A 1 81 ? 3.361 -8.939 11.333 1.00 62.34 81 LYS A N 1
ATOM 619 C CA . LYS A 1 81 ? 3.498 -9.482 9.976 1.00 62.34 81 LYS A CA 1
ATOM 620 C C . LYS A 1 81 ? 4.820 -9.109 9.300 1.00 62.34 81 LYS A C 1
ATOM 622 O O . LYS A 1 81 ? 5.118 -9.697 8.259 1.00 62.34 81 LYS A O 1
ATOM 627 N N . LEU A 1 82 ? 5.557 -8.153 9.868 1.00 53.72 82 LEU A N 1
ATOM 628 C CA . LEU A 1 82 ? 6.970 -7.910 9.573 1.00 53.72 82 LEU A CA 1
ATOM 629 C C . LEU A 1 82 ? 7.833 -9.013 10.198 1.00 53.72 82 LEU A C 1
ATOM 631 O O . LEU A 1 82 ? 8.797 -9.421 9.519 1.00 53.72 82 LEU A O 1
#

Sequence (82 aa):
MDELLALIYAVLGIFDSIPQIDIIALVVLVIIGIIIILLIRLLIILIPAVLLALVVWFFTGSLFWAGITFLVVAALSVLKKL

pLDDT: mean 86.48, std 8.11, range [53.72, 95.88]

Radius of gyration: 27.77 Å; chains: 1; bounding box: 55×18×73 Å

Secondary structure (DSSP, 8-state):
-HHHHHHHHHHHHHHHTS-HHHHHHHHHHHHHHHHHHHHHHHHHHHHHHHHHHHHHHHHH--HHHHHHHHHHHHHHHHHHH-